Protein AF-A0A6N7L325-F1 (afdb_monomer)

Solvent-accessible surface area (backbone atoms only — not comparable to full-atom values): 7185 Å² total; per-residue (Å²): 137,86,91,87,86,89,82,91,83,86,87,81,74,82,79,75,76,64,81,74,72,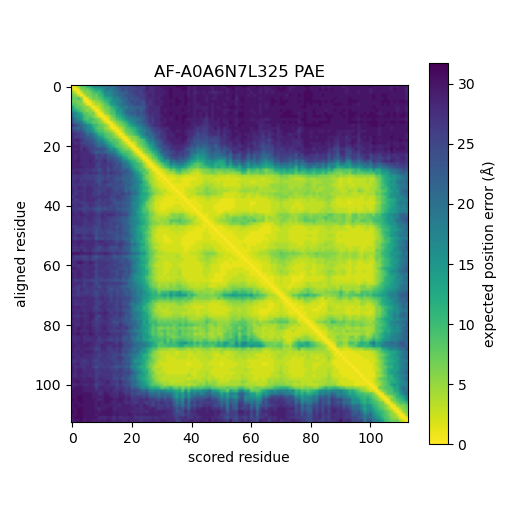76,76,69,76,66,71,50,75,64,45,77,46,79,54,96,95,39,35,32,36,38,35,52,55,96,75,33,26,40,36,28,39,38,65,48,77,91,60,63,43,78,36,34,38,41,28,68,71,80,80,61,30,29,40,37,36,35,95,85,51,74,50,76,44,85,30,94,48,69,70,50,51,50,51,51,38,47,42,69,65,50,59,71,74,74,79,68,80,77,75,83,130

pLDDT: mean 74.56, std 18.27, range [39.62, 94.62]

Nearest PDB structures (foldseek):
  5cyb-assembly1_A-2  TM=5.515E-01  e=8.093E-01  Streptococcus pneumoniae
  3ge2-assembly1_A-2  TM=5.729E-01  e=1.215E+00  Streptococcus pneumoniae TIGR4
  7fds-assembly1_B  TM=4.392E-01  e=6.798E-01  Mycobacterium tuberculosis H37Rv
  5wuk-assembly1_A  TM=5.792E-01  e=6.184E+00  Homo sapiens
  5gsa-assembly1_A  TM=5.803E-01  e=6.946E+00  Homo sapiens

Foldseek 3Di:
DDDDDDDDDDDDDDPPPPVPPPPPVVQQPWDWDDDPNFIWTWGDDPQKTFIWTCSPVVDIHTLFIWHDPVPQWIWTDGPQDIDIGNDNDPNSSVVVSCCRSDVPPPPDPPDDD

Secondary structure (DSSP, 8-state):
---------------------------PPPEEEEETTEEEEEEEETTEEEEEE-SSTTS-EEEEEEEE-SSS-EEEE-SS-EEEE--SSHHHHHHHHHHHHS-----PPPPP-

Radius of gyration: 27.49 Å; Cα contacts (8 Å, |Δi|>4): 154; chains: 1; bounding box: 30×52×115 Å

Organism: NCBI:txid212423

Structure (mmCIF, N/CA/C/O backbone):
data_AF-A0A6N7L325-F1
#
_entry.id   AF-A0A6N7L325-F1
#
loop_
_atom_site.group_PDB
_atom_site.id
_atom_site.type_symbol
_atom_site.label_atom_id
_atom_site.label_alt_id
_atom_site.label_comp_id
_atom_site.label_asym_id
_atom_site.label_entity_id
_atom_site.label_seq_id
_atom_site.pdbx_PDB_ins_code
_atom_site.Cartn_x
_atom_site.Cartn_y
_atom_site.Cartn_z
_atom_site.occupancy
_atom_site.B_iso_or_equiv
_atom_site.auth_seq_id
_atom_site.auth_comp_id
_atom_site.auth_asym_id
_atom_site.auth_atom_id
_atom_site.pdbx_PDB_model_num
ATOM 1 N N . MET A 1 1 ? 7.349 24.998 -79.700 1.00 39.62 1 MET A N 1
ATOM 2 C CA . MET A 1 1 ? 6.458 23.883 -79.307 1.00 39.62 1 MET A CA 1
ATOM 3 C C . MET A 1 1 ? 6.373 23.828 -77.779 1.00 39.62 1 MET A C 1
ATOM 5 O O . MET A 1 1 ? 7.403 23.954 -77.144 1.00 39.62 1 MET A O 1
ATOM 9 N N . LEU A 1 2 ? 5.139 23.723 -77.265 1.00 42.34 2 LEU A N 1
ATOM 10 C CA . LEU A 1 2 ? 4.610 23.373 -75.922 1.00 42.34 2 LEU A CA 1
ATOM 11 C C . LEU A 1 2 ? 5.199 23.901 -74.574 1.00 42.34 2 LEU A C 1
ATOM 13 O O . LEU A 1 2 ? 6.170 23.395 -74.033 1.00 42.34 2 LEU A O 1
ATOM 17 N N . LYS A 1 3 ? 4.423 24.831 -73.998 1.00 52.25 3 LYS A N 1
ATOM 18 C CA . LYS A 1 3 ? 4.006 25.135 -72.603 1.00 52.25 3 LYS A CA 1
ATOM 19 C C . LYS A 1 3 ? 3.951 24.000 -71.547 1.00 52.25 3 LYS A C 1
ATOM 21 O O . LYS A 1 3 ? 3.304 22.987 -71.802 1.00 52.25 3 LYS A O 1
ATOM 26 N N . HIS A 1 4 ? 4.415 24.291 -70.315 1.00 45.31 4 HIS A N 1
ATOM 27 C CA . HIS A 1 4 ? 3.739 23.926 -69.045 1.00 45.31 4 HIS A CA 1
ATOM 28 C C . HIS A 1 4 ? 4.282 24.681 -67.802 1.00 45.31 4 HIS A C 1
ATOM 30 O O . HIS A 1 4 ? 5.486 24.724 -67.580 1.00 45.31 4 HIS A O 1
ATOM 36 N N . LEU A 1 5 ? 3.373 25.228 -66.987 1.00 46.28 5 LEU A N 1
ATOM 37 C CA . LEU A 1 5 ? 3.527 25.598 -65.562 1.00 46.28 5 LEU A CA 1
ATOM 38 C C . LEU A 1 5 ? 2.742 24.551 -64.744 1.00 46.28 5 LEU A C 1
ATOM 40 O O . LEU A 1 5 ? 1.764 24.025 -65.285 1.00 46.28 5 LEU A O 1
ATOM 44 N N . PRO A 1 6 ? 3.133 24.217 -63.497 1.00 59.31 6 PRO A N 1
ATOM 45 C CA . PRO A 1 6 ? 2.346 24.630 -62.307 1.00 59.31 6 PRO A CA 1
ATOM 46 C C . PRO A 1 6 ? 3.216 24.761 -61.011 1.00 59.31 6 PRO A C 1
ATOM 48 O O . PRO A 1 6 ? 4.431 24.613 -61.100 1.00 59.31 6 PRO A O 1
ATOM 51 N N . PRO A 1 7 ? 2.656 24.933 -59.789 1.00 52.53 7 PRO A N 1
ATOM 52 C CA . PRO A 1 7 ? 1.860 26.058 -59.284 1.00 52.53 7 PRO A CA 1
ATOM 53 C C . PRO A 1 7 ? 2.437 26.667 -57.970 1.00 52.53 7 PRO A C 1
ATOM 55 O O . PRO A 1 7 ? 3.418 26.190 -57.408 1.00 52.53 7 PRO A O 1
ATOM 58 N N . ALA A 1 8 ? 1.798 27.732 -57.474 1.00 53.84 8 ALA A N 1
ATOM 59 C CA . ALA A 1 8 ? 2.061 28.379 -56.185 1.00 53.84 8 ALA A CA 1
ATOM 60 C C . ALA A 1 8 ? 1.663 27.513 -54.973 1.00 53.84 8 ALA A C 1
ATOM 62 O O . ALA A 1 8 ? 0.634 26.848 -55.044 1.00 53.84 8 ALA A O 1
ATOM 63 N N . GLN A 1 9 ? 2.408 27.621 -53.860 1.00 46.59 9 GLN A N 1
ATOM 64 C CA . GLN A 1 9 ? 1.911 27.521 -52.474 1.00 46.59 9 GLN A CA 1
ATOM 65 C C . GLN A 1 9 ? 2.991 27.991 -51.466 1.00 46.59 9 GLN A C 1
ATOM 67 O O . GLN A 1 9 ? 3.922 27.257 -51.153 1.00 46.59 9 GLN A O 1
ATOM 72 N N . GLU A 1 10 ? 2.848 29.210 -50.938 1.00 53.69 10 GLU A N 1
ATOM 73 C CA . GLU A 1 10 ? 3.196 29.527 -49.537 1.00 53.69 10 GLU A CA 1
ATOM 74 C C . GLU A 1 10 ? 1.955 29.168 -48.689 1.00 53.69 10 GLU A C 1
ATOM 76 O O . GLU A 1 10 ? 0.849 29.343 -49.219 1.00 53.69 10 GLU A O 1
ATOM 81 N N . PRO A 1 11 ? 2.042 28.656 -47.434 1.00 48.44 11 PRO A N 1
ATOM 82 C CA . PRO A 1 11 ? 2.538 29.450 -46.300 1.00 48.44 11 PRO A CA 1
ATOM 83 C C . PRO A 1 11 ? 3.115 28.652 -45.098 1.00 48.44 11 PRO A C 1
ATOM 85 O O . PRO A 1 11 ? 3.108 27.426 -45.045 1.00 48.44 11 PRO A O 1
ATOM 88 N N . THR A 1 12 ? 3.481 29.415 -44.066 1.00 45.72 12 THR A N 1
ATOM 89 C CA . THR A 1 12 ? 3.338 29.062 -42.640 1.00 45.72 12 THR A CA 1
ATOM 90 C C . THR A 1 12 ? 4.506 28.352 -41.967 1.00 45.72 12 THR A C 1
ATOM 92 O O . THR A 1 12 ? 4.632 27.135 -41.982 1.00 45.72 12 THR A O 1
ATOM 95 N N . GLY A 1 13 ? 5.242 29.169 -41.210 1.00 40.16 13 GLY A N 1
ATOM 96 C CA . GLY A 1 13 ? 5.583 28.865 -39.825 1.00 40.16 13 GLY A CA 1
ATOM 97 C C . GLY A 1 13 ? 6.621 27.773 -39.649 1.00 40.16 13 GLY A C 1
ATOM 98 O O . GLY A 1 13 ? 6.296 26.591 -39.594 1.00 40.16 13 GLY A O 1
ATOM 99 N N . ALA A 1 14 ? 7.864 28.187 -39.416 1.00 57.75 14 ALA A N 1
ATOM 100 C CA . ALA A 1 14 ? 8.783 27.362 -38.654 1.00 57.75 14 ALA A CA 1
ATOM 101 C C . ALA A 1 14 ? 8.048 26.851 -37.399 1.00 57.75 14 ALA A C 1
ATOM 103 O O . ALA A 1 14 ? 7.561 27.680 -36.619 1.00 57.75 14 ALA A O 1
ATOM 104 N N . PRO A 1 15 ? 7.961 25.534 -37.146 1.00 49.06 15 PRO A N 1
ATOM 105 C CA . PRO A 1 15 ? 7.814 25.107 -35.780 1.00 49.06 15 PRO A CA 1
ATOM 106 C C . PRO A 1 15 ? 9.122 25.528 -35.116 1.00 49.06 15 PRO A C 1
ATOM 108 O O . PRO A 1 15 ? 10.158 24.878 -35.252 1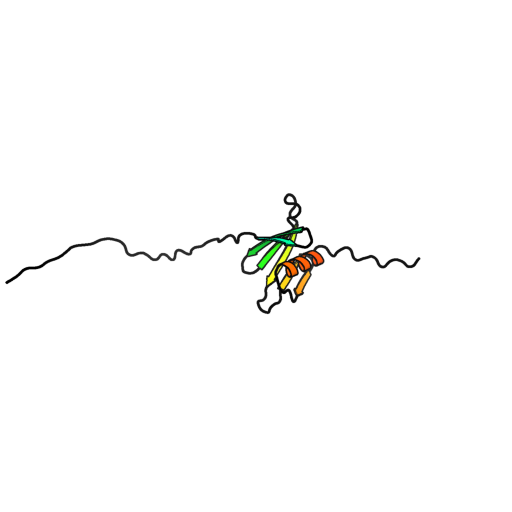.00 49.06 15 PRO A O 1
ATOM 111 N N . SER A 1 16 ? 9.083 26.653 -34.402 1.00 47.91 16 SER A N 1
ATOM 112 C CA . SER A 1 16 ? 9.845 26.749 -33.173 1.00 47.91 16 SER A CA 1
ATOM 113 C C . SER A 1 16 ? 9.476 25.491 -32.408 1.00 47.91 16 SER A C 1
ATOM 115 O O . SER A 1 16 ? 8.426 25.434 -31.768 1.00 47.91 16 SER A O 1
ATOM 117 N N . THR A 1 17 ? 10.308 24.458 -32.519 1.00 44.41 17 THR A N 1
ATOM 118 C CA . THR A 1 17 ? 10.364 23.379 -31.547 1.00 44.41 17 THR A CA 1
ATOM 119 C C . THR A 1 17 ? 10.889 24.042 -30.286 1.00 44.41 17 THR A C 1
ATOM 121 O O . THR A 1 17 ? 12.041 23.889 -29.892 1.00 44.41 17 THR A O 1
ATOM 124 N N . GLY A 1 18 ? 10.034 24.870 -29.678 1.00 42.53 18 GLY A N 1
ATOM 125 C CA . GLY A 1 18 ? 10.056 25.056 -28.257 1.00 42.53 18 GLY A CA 1
ATOM 126 C C . GLY A 1 18 ? 10.068 23.644 -27.731 1.00 42.53 18 GLY A C 1
ATOM 127 O O . GLY A 1 18 ? 9.195 22.842 -28.075 1.00 42.53 18 GLY A O 1
ATOM 128 N N . SER A 1 19 ? 11.130 23.320 -27.009 1.00 51.03 19 SER A N 1
ATOM 129 C CA . SER A 1 19 ? 11.151 22.188 -26.115 1.00 51.03 19 SER A CA 1
ATOM 130 C C . SER A 1 19 ? 9.926 22.347 -25.228 1.00 51.03 19 SER A C 1
ATOM 132 O O . SER A 1 19 ? 9.965 23.000 -24.188 1.00 51.03 19 SER A O 1
ATOM 134 N N . ALA A 1 20 ? 8.797 21.813 -25.686 1.00 42.84 20 ALA A N 1
ATOM 135 C CA . ALA A 1 20 ? 7.697 21.462 -24.839 1.00 42.84 20 ALA A CA 1
ATOM 136 C C . ALA A 1 20 ? 8.285 20.336 -24.007 1.00 42.84 20 ALA A C 1
ATOM 138 O O . ALA A 1 20 ? 8.223 19.165 -24.372 1.00 42.84 20 ALA A O 1
ATOM 139 N N . SER A 1 21 ? 8.954 20.724 -22.923 1.00 47.09 21 SER A N 1
ATOM 140 C CA . SER A 1 21 ? 9.058 19.892 -21.750 1.00 47.09 21 SER A CA 1
ATOM 141 C C . SER A 1 21 ? 7.622 19.521 -21.447 1.00 47.09 21 SER A C 1
ATOM 143 O O . SER A 1 21 ? 6.870 20.295 -20.857 1.00 47.09 21 SER A O 1
ATOM 145 N N . TYR A 1 22 ? 7.207 18.357 -21.929 1.00 41.91 22 TYR A N 1
ATOM 146 C CA . TYR A 1 22 ? 6.116 17.635 -21.330 1.00 41.91 22 TYR A CA 1
ATOM 147 C C . TYR A 1 22 ? 6.600 17.349 -19.909 1.00 41.91 22 TYR A C 1
ATOM 149 O O . TYR A 1 22 ? 7.123 16.282 -19.603 1.00 41.91 22 TYR A O 1
ATOM 157 N N . SER A 1 23 ? 6.401 18.326 -19.019 1.00 49.38 23 SER A N 1
ATOM 158 C CA . SER A 1 23 ? 5.979 18.043 -17.658 1.00 49.38 23 SER A CA 1
ATOM 159 C C . SER A 1 23 ? 4.622 17.370 -17.790 1.00 49.38 23 SER A C 1
ATOM 161 O O . SER A 1 23 ? 3.581 17.927 -17.456 1.00 49.38 23 SER A O 1
ATOM 163 N N . THR A 1 24 ? 4.624 16.145 -18.312 1.00 51.16 24 THR A N 1
ATOM 164 C CA . THR A 1 24 ? 3.640 15.183 -17.885 1.00 51.16 24 THR A CA 1
ATOM 165 C C . THR A 1 24 ? 4.046 14.946 -16.446 1.00 51.16 24 THR A C 1
ATOM 167 O O . THR A 1 24 ? 4.861 14.078 -16.143 1.00 51.16 24 THR A O 1
ATOM 170 N N . GLU A 1 25 ? 3.515 15.779 -15.554 1.00 49.22 25 GLU A N 1
ATOM 171 C CA . GLU A 1 25 ? 3.279 15.394 -14.178 1.00 49.22 25 GLU A CA 1
ATOM 172 C C . GLU A 1 25 ? 2.308 14.213 -14.279 1.00 49.22 25 GLU A C 1
ATOM 174 O O . GLU A 1 25 ? 1.095 14.327 -14.130 1.00 49.22 25 GLU A O 1
ATOM 179 N N . ALA A 1 26 ? 2.836 13.064 -14.707 1.00 50.94 26 ALA A N 1
ATOM 180 C CA . ALA A 1 26 ? 2.156 11.800 -14.693 1.00 50.94 26 ALA A CA 1
ATOM 181 C C . ALA A 1 26 ? 2.109 11.479 -13.216 1.00 50.94 26 ALA A C 1
ATOM 183 O O . ALA A 1 26 ? 2.983 10.775 -12.721 1.00 50.94 26 ALA A O 1
ATOM 184 N N . THR A 1 27 ? 1.156 12.085 -12.497 1.00 55.53 27 THR A N 1
ATOM 185 C CA . THR A 1 27 ? 0.926 11.757 -11.104 1.00 55.53 27 THR A CA 1
ATOM 186 C C . THR A 1 27 ? 0.749 10.245 -11.097 1.00 55.53 27 THR A C 1
ATOM 188 O O . THR A 1 27 ? -0.204 9.736 -11.703 1.00 55.53 27 THR A O 1
ATOM 191 N N . PRO A 1 28 ? 1.709 9.508 -10.531 1.00 63.44 28 PRO A N 1
ATOM 192 C CA . PRO A 1 28 ? 1.748 8.071 -10.683 1.00 63.44 28 PRO A CA 1
ATOM 193 C C . PRO A 1 28 ? 0.470 7.545 -10.047 1.00 63.44 28 PRO A C 1
ATOM 195 O O . PRO A 1 28 ? 0.211 7.796 -8.864 1.00 63.44 28 PRO A O 1
ATOM 198 N N . ARG A 1 29 ? -0.392 6.910 -10.856 1.00 77.00 29 ARG A N 1
ATOM 199 C CA . ARG A 1 29 ? -1.706 6.478 -10.375 1.00 77.00 29 ARG A CA 1
ATOM 200 C C . ARG A 1 29 ? -1.481 5.536 -9.194 1.00 77.00 29 ARG A C 1
ATOM 202 O O . ARG A 1 29 ? -0.770 4.542 -9.356 1.00 77.00 29 ARG A O 1
ATOM 209 N N . PRO A 1 30 ? -2.050 5.833 -8.015 1.00 80.62 30 PRO A N 1
ATOM 210 C CA . PRO A 1 30 ? -1.874 4.966 -6.870 1.00 80.62 30 PRO A CA 1
ATOM 211 C C . PRO A 1 30 ? -2.507 3.609 -7.172 1.00 80.62 30 PRO A C 1
ATOM 213 O O . PRO A 1 30 ? -3.656 3.534 -7.610 1.00 80.62 30 PRO A O 1
ATOM 216 N N . ILE A 1 31 ? -1.764 2.540 -6.915 1.00 89.31 31 ILE A N 1
ATOM 217 C CA . ILE A 1 31 ? -2.274 1.175 -7.018 1.00 89.31 31 ILE A CA 1
ATOM 218 C C . ILE A 1 31 ? -2.797 0.741 -5.651 1.00 89.31 31 ILE A C 1
ATOM 220 O O . ILE A 1 31 ? -2.160 0.977 -4.622 1.00 89.31 31 ILE A O 1
ATOM 224 N N . VAL A 1 32 ? -3.979 0.127 -5.630 1.00 92.12 32 VAL A N 1
ATOM 225 C CA . VAL A 1 32 ? -4.551 -0.458 -4.414 1.00 92.12 32 VAL A CA 1
ATOM 226 C C . VAL A 1 32 ? -4.335 -1.961 -4.453 1.00 92.12 32 VAL A C 1
ATOM 228 O O . VAL A 1 32 ? -4.753 -2.634 -5.390 1.00 92.12 32 VAL A O 1
ATOM 231 N N . ILE A 1 33 ? -3.680 -2.482 -3.425 1.00 90.81 33 ILE A N 1
ATOM 232 C CA . ILE A 1 33 ? -3.263 -3.876 -3.309 1.00 90.81 33 ILE A CA 1
ATOM 233 C C . ILE A 1 33 ? -3.948 -4.464 -2.084 1.00 90.81 33 ILE A C 1
ATOM 235 O O . ILE A 1 33 ? -3.935 -3.869 -1.005 1.00 90.81 33 ILE A O 1
ATOM 239 N N . LYS A 1 34 ? -4.552 -5.640 -2.240 1.00 91.69 34 LYS A N 1
ATOM 240 C CA . LYS A 1 34 ? -5.113 -6.398 -1.123 1.00 91.69 34 LYS A CA 1
ATOM 241 C C . LYS A 1 34 ? -4.159 -7.534 -0.768 1.00 91.69 34 LYS A C 1
ATOM 243 O O . LYS A 1 34 ? -3.936 -8.419 -1.586 1.00 91.69 34 LYS A O 1
ATOM 248 N N . CYS A 1 35 ? -3.629 -7.531 0.448 1.00 87.81 35 CYS A N 1
ATOM 249 C CA . CYS A 1 35 ? -2.818 -8.624 0.986 1.00 87.81 35 CYS A CA 1
ATOM 250 C C . CYS A 1 35 ? -2.994 -8.695 2.508 1.00 87.81 35 CYS A C 1
ATOM 252 O O . CYS A 1 35 ? -3.423 -7.724 3.124 1.00 87.81 35 CYS A O 1
ATOM 254 N N . MET A 1 36 ? -2.739 -9.855 3.122 1.00 87.12 36 MET A N 1
ATOM 255 C CA . MET A 1 36 ? -2.866 -10.045 4.581 1.00 87.12 36 MET A CA 1
ATOM 256 C C . MET A 1 36 ? -4.236 -9.621 5.165 1.00 87.12 36 MET A C 1
ATOM 258 O O . MET A 1 36 ? -4.324 -9.121 6.282 1.00 87.12 36 MET A O 1
ATOM 262 N N . GLY A 1 37 ? -5.320 -9.757 4.387 1.00 87.81 37 GLY A N 1
ATOM 263 C CA . GLY A 1 37 ? -6.672 -9.324 4.783 1.00 87.81 37 GLY A CA 1
ATOM 264 C C . GLY A 1 37 ? -6.896 -7.802 4.812 1.00 87.81 37 GLY A C 1
ATOM 265 O O . GLY A 1 37 ? -7.995 -7.357 5.136 1.00 87.81 37 GLY A O 1
ATOM 266 N N . ARG A 1 38 ? -5.892 -7.006 4.436 1.00 90.88 38 ARG A N 1
ATOM 267 C CA . ARG A 1 38 ? -5.874 -5.538 4.478 1.00 90.88 38 ARG A CA 1
ATOM 268 C C . ARG A 1 38 ? -5.811 -4.933 3.076 1.00 90.88 38 ARG A C 1
ATOM 270 O O . ARG A 1 38 ? -5.542 -5.630 2.095 1.00 90.88 38 ARG A O 1
ATOM 277 N N . ARG A 1 39 ? -6.099 -3.633 2.972 1.00 93.88 39 ARG A N 1
ATOM 278 C CA . ARG A 1 39 ? -5.978 -2.850 1.731 1.00 93.88 39 ARG A CA 1
ATOM 279 C C . ARG A 1 39 ? -4.846 -1.845 1.879 1.00 93.88 39 ARG A C 1
ATOM 281 O O . ARG A 1 39 ? -4.864 -1.042 2.803 1.00 93.88 39 ARG A O 1
ATOM 288 N N . TYR A 1 40 ? -3.916 -1.845 0.937 1.00 93.31 40 TYR A N 1
ATOM 289 C CA . TYR A 1 40 ? -2.777 -0.937 0.906 1.00 93.31 40 TYR A CA 1
ATOM 290 C C . TYR A 1 40 ? -2.809 -0.102 -0.362 1.00 93.31 40 TYR A C 1
ATOM 292 O O . TYR A 1 40 ? -3.152 -0.597 -1.431 1.00 93.31 40 TYR A O 1
ATOM 300 N N . ARG A 1 41 ? -2.436 1.166 -0.245 1.00 93.56 41 ARG A N 1
ATOM 301 C CA . ARG A 1 41 ? -2.200 2.064 -1.367 1.00 93.56 41 ARG A CA 1
ATOM 302 C C . ARG A 1 41 ? -0.697 2.198 -1.555 1.00 93.56 41 ARG A C 1
ATOM 304 O O . ARG A 1 41 ? -0.014 2.612 -0.619 1.00 93.56 41 ARG A O 1
ATOM 311 N N . ALA A 1 42 ? -0.205 1.872 -2.745 1.00 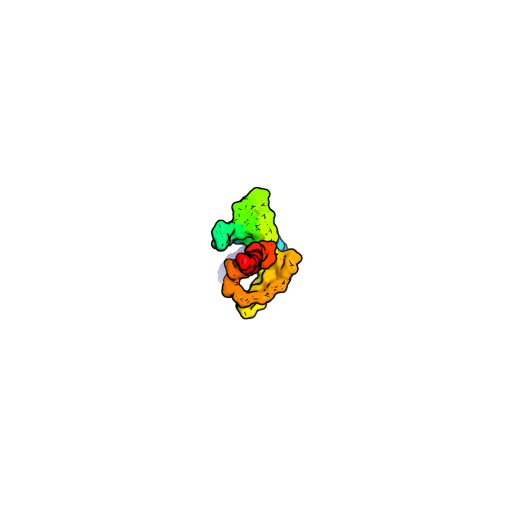91.44 42 ALA A N 1
ATOM 312 C CA . ALA A 1 42 ? 1.165 2.150 -3.148 1.00 91.44 42 ALA A CA 1
ATOM 313 C C . ALA A 1 42 ? 1.179 3.295 -4.166 1.00 91.44 42 ALA A C 1
ATOM 315 O O . ALA A 1 42 ? 0.510 3.230 -5.198 1.00 91.44 42 ALA A O 1
ATOM 316 N N . THR A 1 43 ? 1.940 4.343 -3.869 1.00 90.81 43 THR A N 1
ATOM 317 C CA . THR A 1 43 ? 2.144 5.487 -4.765 1.00 90.81 43 THR A CA 1
ATOM 318 C C . THR A 1 43 ? 3.618 5.541 -5.135 1.00 90.81 43 THR A C 1
ATOM 320 O O . THR A 1 43 ? 4.455 5.691 -4.248 1.00 90.81 43 THR A O 1
ATOM 323 N N . GLY A 1 44 ? 3.945 5.375 -6.415 1.00 88.81 44 GLY A N 1
ATOM 324 C CA . GLY A 1 44 ? 5.333 5.281 -6.866 1.00 88.81 44 GLY A CA 1
ATOM 325 C C . GLY A 1 44 ? 5.882 6.582 -7.412 1.00 88.81 44 GLY A C 1
ATOM 326 O O . GLY A 1 44 ? 5.482 6.948 -8.499 1.00 88.81 44 GLY A O 1
ATOM 327 N N . ALA A 1 45 ? 6.819 7.230 -6.727 1.00 83.38 45 ALA A N 1
ATOM 328 C CA . ALA A 1 45 ? 7.533 8.406 -7.222 1.00 83.38 45 ALA A CA 1
ATOM 329 C C . ALA A 1 45 ? 9.024 8.075 -7.361 1.00 83.38 45 ALA A C 1
ATOM 331 O O . ALA A 1 45 ? 9.609 7.509 -6.439 1.00 83.38 45 ALA A O 1
ATOM 332 N N . ASP A 1 46 ? 9.618 8.376 -8.518 1.00 82.94 46 ASP A N 1
ATOM 333 C CA . ASP A 1 46 ? 11.058 8.211 -8.781 1.00 82.94 46 ASP A CA 1
ATOM 334 C C . ASP A 1 46 ? 11.603 6.809 -8.435 1.00 82.94 46 ASP A C 1
ATOM 336 O O . ASP A 1 46 ? 12.654 6.650 -7.819 1.00 82.94 46 ASP A O 1
ATOM 340 N N . GLY A 1 47 ? 10.837 5.761 -8.768 1.00 83.44 47 GLY A N 1
ATOM 341 C CA . GLY A 1 47 ? 11.194 4.364 -8.475 1.00 83.44 47 GLY A CA 1
ATOM 342 C C . GLY A 1 47 ? 10.972 3.930 -7.020 1.00 83.44 47 GLY A C 1
ATOM 343 O O . GLY A 1 47 ? 11.122 2.754 -6.697 1.00 83.44 47 GLY A O 1
ATOM 344 N N . THR A 1 48 ? 10.554 4.839 -6.138 1.00 88.44 48 THR A N 1
ATOM 345 C CA . THR A 1 48 ? 10.222 4.550 -4.740 1.00 88.44 48 THR A CA 1
ATOM 346 C C . THR A 1 48 ? 8.712 4.481 -4.544 1.00 88.44 48 THR A C 1
ATOM 348 O O . THR A 1 48 ? 7.978 5.423 -4.832 1.00 88.44 48 THR A O 1
ATOM 351 N N . LEU A 1 49 ? 8.224 3.377 -3.988 1.00 91.25 49 LEU A N 1
ATOM 352 C CA . LEU A 1 49 ? 6.818 3.183 -3.657 1.00 91.25 49 LEU A CA 1
ATOM 353 C C . LEU A 1 49 ? 6.553 3.599 -2.213 1.00 91.25 49 LEU A C 1
ATOM 355 O O . LEU A 1 49 ? 7.056 2.982 -1.282 1.00 91.25 49 LEU A O 1
ATOM 359 N N . THR A 1 50 ? 5.719 4.611 -2.006 1.00 92.50 50 THR A N 1
ATOM 360 C CA . THR A 1 50 ? 5.175 4.936 -0.683 1.00 92.50 50 THR A CA 1
ATOM 361 C C . THR A 1 50 ? 3.975 4.050 -0.397 1.00 92.50 50 THR A C 1
ATOM 363 O O . THR A 1 50 ? 3.004 4.069 -1.151 1.00 92.50 50 THR A O 1
ATOM 366 N N . ILE A 1 51 ? 4.028 3.293 0.697 1.00 93.00 51 ILE A N 1
ATOM 367 C CA . ILE A 1 51 ? 2.992 2.346 1.102 1.00 93.00 51 ILE A CA 1
ATOM 368 C C . ILE A 1 51 ? 2.198 2.914 2.277 1.00 93.00 51 ILE A C 1
ATOM 370 O O . ILE A 1 51 ? 2.744 3.288 3.317 1.00 93.00 51 ILE A O 1
ATOM 374 N N . THR A 1 52 ? 0.881 2.957 2.115 1.00 92.94 52 THR A N 1
ATOM 375 C CA . THR A 1 52 ? -0.077 3.387 3.139 1.00 92.94 52 THR A CA 1
ATOM 376 C C . THR A 1 52 ? -1.126 2.301 3.328 1.00 92.94 52 THR A C 1
ATOM 378 O O . THR A 1 52 ? -1.717 1.846 2.353 1.00 92.94 52 THR A O 1
ATOM 381 N N . ASP A 1 53 ? -1.386 1.887 4.561 1.00 93.44 53 ASP A N 1
ATOM 382 C CA . ASP A 1 53 ? -2.560 1.082 4.880 1.00 93.44 53 ASP A CA 1
ATOM 383 C C . ASP A 1 53 ? -3.814 1.956 4.770 1.00 93.44 53 ASP A C 1
ATOM 385 O O . ASP A 1 53 ? -3.925 2.999 5.410 1.00 93.44 53 ASP A O 1
ATOM 389 N N . VAL A 1 54 ? -4.744 1.539 3.920 1.00 94.62 54 VAL A N 1
ATOM 390 C CA . VAL A 1 54 ? -6.016 2.217 3.641 1.00 94.62 54 VAL A CA 1
ATOM 391 C C . VAL A 1 54 ? -7.202 1.300 3.934 1.00 94.62 54 VAL A C 1
ATOM 393 O O . VAL A 1 54 ? -8.281 1.454 3.358 1.00 94.62 54 VAL A O 1
ATOM 396 N N . THR A 1 55 ? -7.012 0.309 4.810 1.00 92.69 55 THR A N 1
ATOM 397 C CA . THR A 1 55 ? -8.077 -0.588 5.270 1.00 92.69 55 THR A CA 1
ATOM 398 C C . THR A 1 55 ? -9.227 0.220 5.869 1.00 92.69 55 THR A C 1
ATOM 400 O O . THR A 1 55 ? -10.370 0.055 5.443 1.00 92.69 55 THR A O 1
ATOM 403 N N . ASP A 1 56 ? -8.925 1.172 6.751 1.00 91.25 56 ASP A N 1
ATOM 404 C CA . ASP A 1 56 ? -9.836 2.266 7.085 1.00 91.25 56 ASP A CA 1
ATOM 405 C C . ASP A 1 56 ? -9.528 3.459 6.170 1.00 91.25 56 ASP A C 1
ATOM 407 O O . ASP A 1 56 ? -8.506 4.129 6.313 1.00 91.25 56 ASP A O 1
ATOM 411 N N . ILE A 1 57 ? -10.413 3.721 5.206 1.00 87.56 57 ILE A N 1
ATOM 412 C CA . ILE A 1 57 ? -10.228 4.821 4.249 1.00 87.56 57 ILE A CA 1
ATOM 413 C C . ILE A 1 57 ? -10.311 6.201 4.912 1.00 87.56 57 ILE A C 1
ATOM 415 O O . ILE A 1 57 ? -9.791 7.167 4.362 1.00 87.56 57 ILE A O 1
ATOM 419 N N . THR A 1 58 ? -10.950 6.298 6.082 1.00 93.06 58 THR A N 1
ATOM 420 C CA . THR A 1 58 ? -11.084 7.549 6.839 1.00 93.06 58 THR A CA 1
ATOM 421 C C . THR A 1 58 ? -9.860 7.826 7.706 1.00 93.06 58 THR A C 1
ATOM 423 O O . THR A 1 58 ? -9.634 8.966 8.108 1.00 93.06 58 THR A O 1
ATOM 426 N N . ARG A 1 59 ? -9.040 6.798 7.966 1.00 89.88 59 ARG A N 1
ATOM 427 C CA . ARG A 1 59 ? -7.809 6.884 8.761 1.00 89.88 59 ARG A CA 1
ATOM 428 C C . ARG A 1 59 ? -6.657 6.129 8.090 1.00 89.88 59 ARG A C 1
ATOM 430 O O . ARG A 1 59 ? -6.243 5.077 8.580 1.00 89.88 59 ARG A O 1
ATOM 437 N N . PRO A 1 60 ? -6.112 6.658 6.982 1.00 91.44 60 PRO A N 1
ATOM 438 C CA . PRO A 1 60 ? -4.957 6.057 6.331 1.00 91.44 60 PRO A CA 1
ATOM 439 C C . PRO A 1 60 ? -3.742 6.045 7.264 1.00 91.44 60 PRO A C 1
ATOM 441 O O . PRO A 1 60 ? -3.432 7.065 7.883 1.00 91.44 60 PRO A O 1
ATOM 444 N N . VAL A 1 61 ? -3.020 4.925 7.325 1.00 91.38 61 VAL A N 1
ATOM 445 C CA . VAL A 1 61 ? -1.800 4.809 8.134 1.00 91.38 61 VAL A CA 1
ATOM 446 C C . VAL A 1 61 ? -0.573 4.627 7.239 1.00 91.38 61 VAL A C 1
ATOM 448 O O . VAL A 1 61 ? -0.464 3.604 6.560 1.00 91.38 61 VAL A O 1
ATOM 451 N N . PRO A 1 62 ? 0.372 5.583 7.206 1.00 91.00 62 PRO A N 1
ATOM 452 C CA . PRO A 1 62 ? 1.599 5.433 6.429 1.00 91.00 62 PRO A CA 1
ATOM 453 C C . PRO A 1 62 ? 2.500 4.365 7.060 1.00 91.00 62 PRO A C 1
ATOM 455 O O . PRO A 1 62 ? 2.822 4.442 8.245 1.00 91.00 62 PRO A O 1
ATOM 458 N N . LEU A 1 63 ? 2.923 3.375 6.269 1.00 90.19 63 LEU A N 1
ATOM 459 C CA . LEU A 1 63 ? 3.824 2.313 6.740 1.00 90.19 63 LEU A CA 1
ATOM 460 C C . LEU A 1 63 ? 5.283 2.649 6.468 1.00 90.19 63 LEU A C 1
ATOM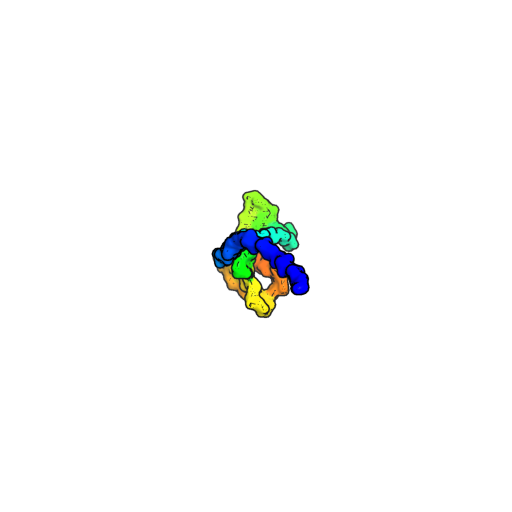 462 O O . LEU A 1 63 ? 6.155 2.398 7.302 1.00 90.19 63 LEU A O 1
ATOM 466 N N . GLY A 1 64 ? 5.548 3.224 5.295 1.00 92.56 64 GLY A N 1
ATOM 467 C CA . GLY A 1 64 ? 6.900 3.515 4.854 1.00 92.56 64 GLY A CA 1
ATOM 468 C C . GLY A 1 64 ? 7.048 3.484 3.343 1.00 92.56 64 GLY A C 1
ATOM 469 O O . GLY A 1 64 ? 6.070 3.594 2.605 1.00 92.56 64 GLY A O 1
ATOM 470 N N . THR A 1 65 ? 8.284 3.324 2.888 1.00 92.81 65 THR A N 1
ATOM 471 C CA . THR A 1 65 ? 8.635 3.252 1.474 1.00 92.81 65 THR A CA 1
ATOM 472 C C . THR A 1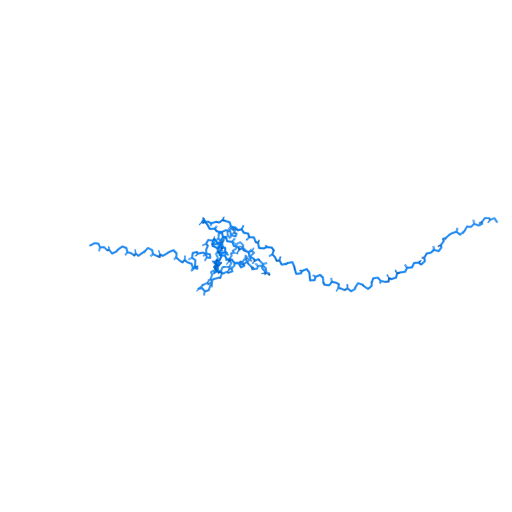 65 ? 9.279 1.917 1.118 1.00 92.81 65 THR A C 1
ATOM 474 O O . THR A 1 65 ? 9.942 1.287 1.942 1.00 92.81 65 THR A O 1
ATOM 477 N N . ALA A 1 66 ? 9.073 1.478 -0.118 1.00 91.31 66 ALA A N 1
ATOM 478 C CA . ALA A 1 66 ? 9.662 0.289 -0.707 1.00 91.31 66 ALA A CA 1
ATOM 479 C C . ALA A 1 66 ? 10.292 0.664 -2.053 1.00 91.31 66 ALA A C 1
ATOM 481 O O . ALA A 1 66 ? 9.633 1.260 -2.899 1.00 91.31 66 ALA A O 1
ATOM 482 N N . HIS A 1 67 ? 11.556 0.318 -2.252 1.00 90.69 67 HIS A N 1
ATOM 483 C CA . HIS A 1 67 ? 12.296 0.594 -3.479 1.00 90.69 67 HIS A CA 1
ATOM 484 C C . HIS A 1 67 ? 12.959 -0.702 -3.975 1.00 90.69 67 HIS A C 1
ATOM 486 O O . HIS A 1 67 ? 13.786 -1.261 -3.245 1.00 90.69 67 HIS A O 1
ATOM 492 N N . PRO A 1 68 ? 12.622 -1.204 -5.176 1.00 87.88 68 PRO A N 1
ATOM 493 C CA . PRO A 1 68 ? 13.327 -2.332 -5.774 1.00 87.88 68 PRO A CA 1
ATOM 494 C C . PRO A 1 68 ? 14.716 -1.878 -6.238 1.00 87.88 68 PRO A C 1
ATOM 496 O O . PRO A 1 68 ? 14.836 -0.924 -6.997 1.00 87.88 68 PRO A O 1
ATOM 499 N N . ASP A 1 69 ? 15.786 -2.544 -5.800 1.00 83.69 69 ASP A N 1
ATOM 500 C CA . ASP A 1 69 ? 17.159 -2.141 -6.154 1.00 83.69 69 ASP A CA 1
ATOM 501 C C . ASP A 1 69 ? 17.637 -2.676 -7.516 1.00 83.69 69 ASP A C 1
ATOM 503 O O . ASP A 1 69 ? 18.767 -2.425 -7.922 1.00 83.69 69 ASP A O 1
ATOM 507 N N . GLY A 1 70 ? 16.781 -3.412 -8.229 1.00 77.62 70 GLY A N 1
ATOM 508 C CA . GLY A 1 70 ? 17.090 -4.009 -9.530 1.00 77.62 70 GLY A CA 1
ATOM 509 C C . GLY A 1 70 ? 17.866 -5.329 -9.457 1.00 77.62 70 GLY A C 1
ATOM 510 O O . GLY A 1 70 ? 17.875 -6.064 -10.439 1.00 77.62 70 GLY A O 1
ATOM 511 N N . ALA A 1 71 ? 18.432 -5.701 -8.303 1.00 78.62 71 ALA A N 1
ATOM 512 C CA . ALA A 1 71 ? 19.145 -6.967 -8.102 1.00 78.62 71 ALA A CA 1
ATOM 513 C C . ALA A 1 71 ? 18.246 -8.084 -7.532 1.00 78.62 71 ALA A C 1
ATOM 515 O O . ALA A 1 71 ? 18.729 -9.036 -6.920 1.00 78.62 71 ALA A O 1
ATOM 516 N N . GLY A 1 72 ? 16.922 -7.953 -7.679 1.00 80.69 72 GLY A N 1
ATOM 517 C CA . GLY A 1 72 ? 15.952 -8.857 -7.051 1.00 80.69 72 GLY A CA 1
ATOM 518 C C . GLY A 1 72 ? 15.827 -8.661 -5.536 1.00 80.69 72 GLY A C 1
ATOM 519 O O . GLY A 1 72 ? 15.318 -9.537 -4.838 1.00 80.69 72 GLY A O 1
ATOM 520 N N . THR A 1 73 ? 16.294 -7.524 -5.010 1.00 86.50 73 THR A N 1
ATOM 52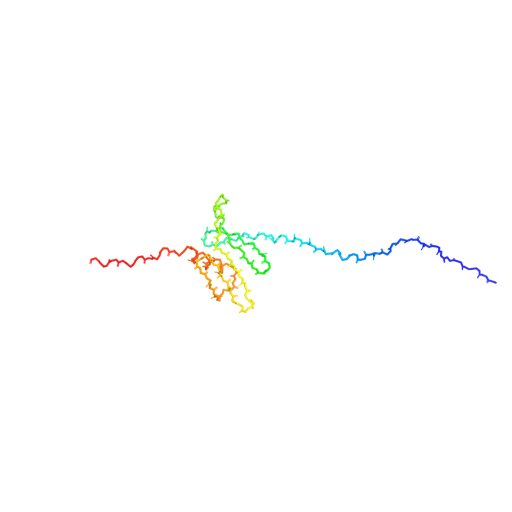1 C CA . THR A 1 73 ? 16.099 -7.150 -3.608 1.00 86.50 73 THR A CA 1
ATOM 522 C C . THR A 1 73 ? 15.267 -5.884 -3.486 1.00 86.50 73 THR A C 1
ATOM 524 O O . THR A 1 73 ? 15.249 -5.023 -4.367 1.00 86.50 73 THR A O 1
ATOM 527 N N . TRP A 1 74 ? 14.565 -5.772 -2.366 1.00 88.50 74 TRP A N 1
ATOM 528 C CA . TRP A 1 74 ? 13.801 -4.590 -2.008 1.00 88.50 74 TRP A CA 1
ATOM 529 C C . TRP A 1 74 ? 14.444 -3.917 -0.809 1.00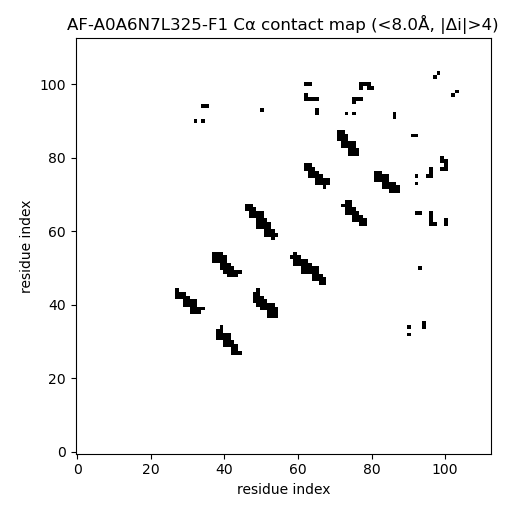 88.50 74 TRP A C 1
ATOM 531 O O . TRP A 1 74 ? 14.751 -4.552 0.203 1.00 88.50 74 TRP A O 1
ATOM 541 N N . GLN A 1 75 ? 14.619 -2.607 -0.909 1.00 90.19 75 GLN A N 1
ATOM 542 C CA . GLN A 1 75 ? 14.905 -1.761 0.232 1.00 90.19 75 GLN A CA 1
ATOM 543 C C . GLN A 1 75 ? 13.581 -1.248 0.792 1.00 90.19 75 GLN A C 1
ATOM 545 O O . GLN A 1 75 ? 12.873 -0.487 0.138 1.00 90.19 75 GLN A O 1
ATOM 550 N N . VAL A 1 76 ? 13.256 -1.654 2.015 1.00 90.50 76 VAL A N 1
ATOM 551 C CA . VAL A 1 76 ? 12.077 -1.185 2.745 1.00 90.50 76 VAL A CA 1
ATOM 552 C C . VAL A 1 76 ? 12.507 -0.247 3.865 1.00 90.50 76 VAL A C 1
ATOM 554 O O . VAL A 1 76 ? 13.459 -0.525 4.599 1.00 90.50 76 VAL A O 1
ATOM 557 N N . ARG A 1 77 ? 11.829 0.890 4.001 1.00 91.06 77 ARG A N 1
ATOM 558 C CA . ARG A 1 77 ? 12.115 1.902 5.024 1.00 91.06 77 ARG A CA 1
ATOM 559 C C . ARG A 1 77 ? 10.828 2.273 5.735 1.00 91.06 77 ARG A C 1
ATOM 561 O O . ARG A 1 77 ? 9.897 2.767 5.116 1.00 91.06 77 ARG A O 1
ATOM 568 N N . THR A 1 78 ? 10.793 2.069 7.040 1.00 87.19 78 THR A N 1
ATOM 569 C CA . THR A 1 78 ? 9.734 2.560 7.931 1.00 87.19 78 THR A CA 1
ATOM 570 C C . THR A 1 78 ? 10.279 3.711 8.774 1.00 87.19 78 THR A C 1
ATOM 572 O O . THR A 1 78 ? 11.487 3.958 8.792 1.00 87.19 78 THR A O 1
ATOM 575 N N . ALA A 1 79 ? 9.416 4.365 9.553 1.00 81.12 79 ALA A N 1
ATOM 576 C CA . ALA A 1 79 ? 9.858 5.324 10.569 1.00 81.12 79 ALA A CA 1
ATOM 577 C C . ALA A 1 79 ? 10.788 4.698 11.632 1.00 81.12 79 ALA A C 1
ATOM 579 O O . ALA A 1 79 ? 11.567 5.403 12.264 1.00 81.12 79 ALA A O 1
ATOM 580 N N . ARG A 1 80 ? 10.704 3.376 11.843 1.00 76.62 80 ARG A N 1
ATOM 581 C CA . ARG A 1 80 ? 11.440 2.665 12.898 1.00 76.62 80 ARG A CA 1
ATOM 582 C C . ARG A 1 80 ? 12.763 2.079 12.415 1.00 76.62 80 ARG A C 1
ATOM 584 O O . ARG A 1 80 ? 13.720 2.014 13.178 1.00 76.62 80 ARG A O 1
ATOM 591 N N . ARG A 1 81 ? 12.801 1.577 11.179 1.00 84.50 81 ARG A N 1
ATOM 592 C CA . ARG A 1 81 ? 13.921 0.784 10.657 1.00 84.50 81 ARG A CA 1
ATOM 593 C C . ARG A 1 81 ? 13.956 0.792 9.135 1.00 84.50 81 ARG A C 1
ATOM 595 O O . ARG A 1 81 ? 12.914 0.836 8.481 1.00 84.50 81 ARG A O 1
ATOM 602 N N . SER A 1 82 ? 15.164 0.673 8.591 1.00 86.50 82 SER A N 1
ATOM 603 C CA . SER A 1 82 ? 15.407 0.340 7.185 1.00 86.50 82 SER A CA 1
ATOM 604 C C . SER A 1 82 ? 15.973 -1.078 7.069 1.00 86.50 82 SER A C 1
ATOM 606 O O . SER A 1 82 ? 16.874 -1.441 7.825 1.00 86.50 82 SER A O 1
ATOM 608 N N . CYS A 1 83 ? 15.458 -1.867 6.128 1.00 84.44 83 CYS A N 1
ATOM 609 C CA . CYS A 1 83 ? 15.896 -3.235 5.855 1.00 84.44 83 CYS A CA 1
ATOM 610 C C . CYS A 1 83 ? 16.065 -3.439 4.349 1.00 84.44 83 CYS A C 1
ATOM 612 O O . CYS A 1 83 ? 15.316 -2.876 3.554 1.00 84.44 83 CYS A O 1
ATOM 614 N N . ARG A 1 84 ? 17.018 -4.286 3.959 1.00 84.94 84 ARG A N 1
ATOM 615 C CA . ARG A 1 84 ? 17.096 -4.840 2.606 1.00 84.94 84 ARG A CA 1
ATOM 616 C C . ARG A 1 84 ? 16.698 -6.307 2.679 1.00 84.94 84 ARG A C 1
ATOM 618 O O . ARG A 1 84 ? 17.150 -7.007 3.580 1.00 84.94 84 ARG A O 1
ATOM 625 N N . THR A 1 85 ? 15.844 -6.746 1.768 1.00 78.94 85 THR A N 1
ATOM 626 C CA . THR A 1 85 ? 15.276 -8.094 1.787 1.00 78.94 85 THR A CA 1
ATOM 627 C C . THR A 1 85 ? 15.194 -8.678 0.378 1.00 78.94 85 THR A C 1
ATOM 629 O O . THR A 1 85 ? 14.897 -7.935 -0.564 1.00 78.94 85 THR A O 1
ATOM 632 N N . PRO A 1 86 ? 15.447 -9.983 0.193 1.00 76.88 86 PRO A N 1
ATOM 633 C CA . PRO A 1 86 ? 15.049 -10.673 -1.024 1.00 76.88 86 PRO A CA 1
ATOM 634 C C . PRO A 1 86 ? 13.518 -10.783 -1.031 1.00 76.88 86 PRO A C 1
ATOM 636 O O . PRO A 1 86 ? 12.945 -11.691 -0.439 1.00 76.88 86 PRO A O 1
ATOM 639 N N . ALA A 1 87 ? 12.848 -9.828 -1.670 1.00 71.38 87 ALA A N 1
ATOM 640 C CA . ALA A 1 87 ? 11.418 -9.901 -1.944 1.00 71.38 87 ALA A CA 1
ATOM 641 C C . ALA A 1 87 ? 11.232 -10.134 -3.440 1.00 71.38 87 ALA A C 1
ATOM 643 O O . ALA A 1 87 ? 11.859 -9.464 -4.263 1.00 71.38 87 ALA A O 1
ATOM 644 N N . ARG A 1 88 ? 10.396 -11.115 -3.782 1.00 69.69 88 ARG A N 1
ATOM 645 C CA . ARG A 1 88 ? 10.135 -11.455 -5.183 1.00 69.69 88 ARG A CA 1
ATOM 646 C C . ARG A 1 88 ? 9.254 -10.396 -5.826 1.00 69.69 88 ARG A C 1
ATOM 648 O O . ARG A 1 88 ? 9.518 -9.988 -6.951 1.00 69.69 88 ARG A O 1
ATOM 655 N N . ASP A 1 89 ? 8.294 -9.881 -5.058 1.00 81.56 89 ASP A N 1
ATOM 656 C CA . ASP A 1 89 ? 7.261 -8.983 -5.553 1.00 81.56 89 ASP A CA 1
ATOM 657 C C . ASP A 1 89 ? 6.864 -7.908 -4.527 1.00 81.56 89 ASP A C 1
ATOM 659 O O . ASP A 1 89 ? 7.193 -7.956 -3.339 1.00 81.56 89 ASP A O 1
ATOM 663 N N . LEU A 1 90 ? 6.092 -6.923 -4.988 1.00 82.69 90 LEU A N 1
ATOM 664 C CA . LEU A 1 90 ? 5.558 -5.845 -4.155 1.00 82.69 90 LEU A CA 1
ATOM 665 C C . LEU A 1 90 ? 4.735 -6.330 -2.935 1.00 82.69 90 LEU A C 1
ATOM 667 O O . LEU A 1 90 ? 4.894 -5.747 -1.861 1.00 82.69 90 LEU A O 1
ATOM 671 N N . PRO A 1 91 ? 3.885 -7.376 -3.017 1.00 87.75 91 PRO A N 1
ATOM 672 C CA . PRO A 1 91 ? 3.173 -7.892 -1.847 1.00 87.75 91 PRO A CA 1
ATOM 673 C C . PRO A 1 91 ? 4.097 -8.378 -0.719 1.00 87.75 91 PRO A C 1
ATOM 675 O O . PRO A 1 91 ? 3.775 -8.145 0.446 1.00 87.75 91 PRO A O 1
ATOM 678 N N . ASP A 1 92 ? 5.252 -8.978 -1.039 1.00 87.25 92 ASP A N 1
ATOM 679 C CA . ASP A 1 92 ? 6.255 -9.376 -0.036 1.00 87.25 92 ASP A CA 1
ATOM 680 C C . ASP A 1 92 ? 6.860 -8.148 0.654 1.00 87.25 92 ASP A C 1
ATOM 682 O O . ASP A 1 92 ? 6.973 -8.096 1.881 1.00 87.25 92 ASP A O 1
ATOM 686 N N . ALA A 1 93 ? 7.197 -7.111 -0.120 1.00 87.25 93 ALA A N 1
ATOM 687 C CA . ALA A 1 93 ? 7.706 -5.857 0.432 1.00 87.25 93 ALA A CA 1
ATOM 688 C C . ALA A 1 93 ? 6.676 -5.170 1.353 1.00 87.25 93 ALA A C 1
ATOM 690 O O . ALA A 1 93 ? 7.043 -4.626 2.397 1.00 87.25 93 ALA A O 1
ATOM 691 N N . ILE A 1 94 ? 5.384 -5.229 1.007 1.00 90.25 94 ILE A N 1
ATOM 692 C CA . ILE A 1 94 ? 4.290 -4.708 1.842 1.00 90.25 94 ILE A CA 1
ATOM 693 C C . ILE A 1 94 ? 4.145 -5.520 3.133 1.00 90.25 94 ILE A C 1
ATOM 695 O O . ILE A 1 94 ? 3.986 -4.925 4.199 1.00 90.25 94 ILE A O 1
ATOM 699 N N . ALA A 1 95 ? 4.224 -6.852 3.063 1.00 87.94 95 ALA A N 1
ATOM 700 C CA . ALA A 1 95 ? 4.161 -7.711 4.245 1.00 87.94 95 ALA A CA 1
ATOM 701 C C . ALA A 1 95 ? 5.289 -7.385 5.238 1.00 87.94 95 ALA A C 1
ATOM 703 O O . ALA A 1 95 ? 5.033 -7.216 6.430 1.00 87.94 95 ALA A O 1
ATOM 704 N N . LEU A 1 96 ? 6.509 -7.182 4.735 1.00 85.75 96 LEU A N 1
ATOM 705 C CA . L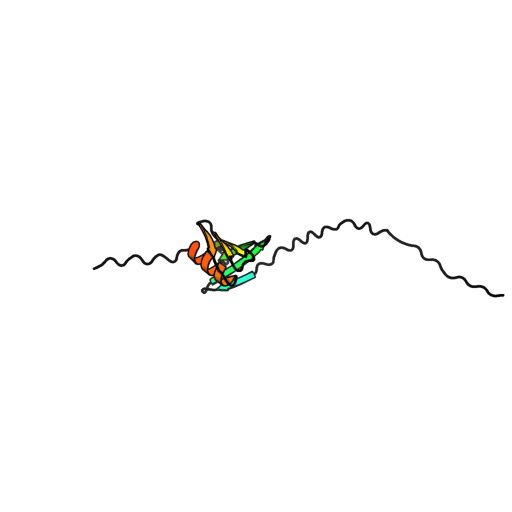EU A 1 96 ? 7.655 -6.791 5.558 1.00 85.75 96 LEU A CA 1
ATOM 706 C C . LEU A 1 96 ? 7.505 -5.388 6.148 1.00 85.75 96 LEU A C 1
ATOM 708 O O . LEU A 1 96 ? 7.786 -5.183 7.327 1.00 85.75 96 LEU A O 1
ATOM 712 N N . LEU A 1 97 ? 7.032 -4.411 5.368 1.00 88.94 97 LEU A N 1
ATOM 713 C CA . LEU A 1 97 ? 6.732 -3.077 5.898 1.00 88.94 97 LEU A CA 1
ATOM 714 C C . LEU A 1 97 ? 5.690 -3.137 7.016 1.00 88.94 97 LEU A C 1
ATOM 716 O O . LEU A 1 97 ? 5.854 -2.460 8.029 1.00 88.94 97 LEU A O 1
ATOM 720 N N . HIS A 1 98 ? 4.648 -3.952 6.851 1.00 87.75 98 HIS A N 1
ATOM 721 C CA . HIS A 1 98 ? 3.624 -4.150 7.868 1.00 87.75 98 HIS A CA 1
ATOM 722 C C . HIS A 1 98 ? 4.210 -4.764 9.145 1.00 87.75 98 HIS A C 1
ATOM 724 O O . HIS A 1 98 ? 3.981 -4.226 10.223 1.00 87.75 98 HIS A O 1
ATOM 730 N N . GLU A 1 99 ? 4.993 -5.839 9.034 1.00 86.31 99 GLU A N 1
ATOM 731 C CA . GLU A 1 99 ? 5.652 -6.483 10.176 1.00 86.31 99 GLU A CA 1
ATOM 732 C C . GLU A 1 99 ? 6.605 -5.529 10.912 1.00 86.31 99 GLU A C 1
ATOM 734 O O . GLU A 1 99 ? 6.648 -5.506 12.136 1.00 86.31 99 GLU A O 1
ATOM 739 N N . ILE A 1 100 ? 7.356 -4.695 10.191 1.00 83.94 100 ILE A N 1
ATOM 740 C CA . ILE A 1 100 ? 8.298 -3.754 10.811 1.00 83.94 100 ILE A CA 1
ATOM 741 C C . ILE A 1 100 ? 7.562 -2.563 11.452 1.00 83.94 100 ILE A C 1
ATOM 743 O O . ILE A 1 100 ? 7.958 -2.089 12.520 1.00 83.94 100 ILE A O 1
ATOM 747 N N . ALA A 1 101 ? 6.515 -2.044 10.802 1.00 83.25 101 ALA A N 1
ATOM 748 C CA . ALA A 1 101 ? 5.740 -0.901 11.292 1.00 83.25 101 ALA A CA 1
ATOM 749 C C . ALA A 1 101 ? 4.862 -1.276 12.496 1.00 83.25 101 ALA A C 1
ATOM 751 O O . ALA A 1 101 ? 4.774 -0.519 13.470 1.00 83.25 101 ALA A O 1
ATOM 752 N N . TRP A 1 102 ? 4.274 -2.468 12.436 1.00 77.62 102 TRP A N 1
ATOM 753 C CA . TRP A 1 102 ? 3.515 -3.108 13.496 1.00 77.62 102 TRP A CA 1
ATOM 754 C C . TRP A 1 102 ? 4.086 -4.499 13.726 1.00 77.62 102 TRP A C 1
ATOM 756 O O . TRP A 1 102 ? 3.540 -5.471 13.195 1.00 77.62 102 TRP A O 1
ATOM 766 N N . PRO A 1 103 ? 5.157 -4.621 14.529 1.00 62.22 103 PRO A N 1
ATOM 767 C CA . PRO A 1 103 ? 5.593 -5.933 14.965 1.00 62.22 103 PRO A CA 1
ATOM 768 C C . PRO A 1 103 ? 4.389 -6.578 15.623 1.00 62.22 103 PRO A C 1
ATOM 770 O O . PRO A 1 103 ? 3.860 -6.050 16.608 1.00 62.22 103 PRO A O 1
ATOM 773 N N . THR A 1 104 ? 3.899 -7.662 15.016 1.00 58.59 104 THR A N 1
ATOM 774 C CA . THR A 1 104 ? 2.849 -8.481 15.602 1.00 58.59 104 THR A CA 1
ATOM 775 C C . THR A 1 104 ? 3.339 -8.769 16.998 1.00 58.59 104 THR A C 1
ATOM 777 O O . THR A 1 104 ? 4.407 -9.360 17.154 1.00 58.59 104 THR A O 1
ATOM 780 N N . ARG A 1 105 ? 2.625 -8.196 17.970 1.00 48.28 105 ARG A N 1
ATOM 781 C CA . ARG A 1 105 ? 2.941 -8.176 19.392 1.00 48.28 105 ARG A CA 1
ATOM 782 C C . ARG A 1 105 ? 3.700 -9.452 19.728 1.00 48.28 105 ARG A C 1
ATOM 784 O O . ARG A 1 105 ? 3.109 -10.528 19.650 1.00 48.28 105 ARG A O 1
ATOM 791 N N . THR A 1 106 ? 5.004 -9.324 19.975 1.00 50.00 106 THR A N 1
ATOM 792 C CA . THR A 1 106 ? 5.864 -10.450 20.324 1.00 50.00 106 THR A CA 1
ATOM 793 C C . THR A 1 106 ? 5.115 -11.255 21.368 1.00 50.00 106 THR A C 1
ATOM 795 O O . THR A 1 106 ? 4.709 -10.708 22.398 1.00 50.00 106 THR A O 1
ATOM 798 N N . LEU A 1 107 ? 4.831 -12.516 21.035 1.00 52.44 107 LEU A N 1
ATOM 799 C CA . LEU A 1 107 ? 4.334 -13.503 21.977 1.00 52.44 107 LEU A CA 1
ATOM 800 C C . LEU A 1 107 ? 5.229 -13.380 23.207 1.00 52.44 107 LEU A C 1
ATOM 802 O O . LEU A 1 107 ? 6.427 -13.652 23.146 1.00 52.44 107 LEU A O 1
ATOM 806 N N . TRP A 1 108 ? 4.656 -12.845 24.280 1.00 41.81 108 TRP A N 1
ATOM 807 C CA . TRP A 1 108 ? 5.275 -12.820 25.594 1.00 41.81 108 TRP A CA 1
ATOM 808 C C . TRP A 1 108 ? 5.796 -14.238 25.870 1.00 41.81 108 TRP A C 1
ATOM 810 O O . TRP A 1 108 ? 5.044 -15.183 25.598 1.00 41.81 108 TRP A O 1
ATOM 820 N N . PRO A 1 109 ? 7.034 -14.444 26.357 1.00 56.22 109 PRO A N 1
ATOM 821 C CA . PRO A 1 109 ? 7.427 -15.779 26.780 1.00 56.22 109 PRO A CA 1
ATOM 822 C C . PRO A 1 109 ? 6.446 -16.176 27.881 1.00 56.22 109 PRO A C 1
ATOM 824 O O . PRO A 1 109 ? 6.332 -15.464 28.879 1.00 56.22 109 PRO A O 1
ATOM 827 N N . GLN A 1 110 ? 5.662 -17.236 27.665 1.00 57.03 110 GLN A N 1
ATOM 828 C CA . GLN A 1 110 ? 4.781 -17.749 28.708 1.00 57.03 110 GLN A CA 1
ATOM 829 C C . GLN A 1 110 ? 5.619 -17.914 29.975 1.00 57.03 110 GLN A C 1
ATOM 831 O O . GLN A 1 110 ? 6.633 -18.610 29.959 1.00 57.03 110 GLN A O 1
ATOM 836 N N . ALA A 1 111 ? 5.232 -17.215 31.042 1.00 50.50 111 ALA A N 1
ATOM 837 C CA . ALA A 1 111 ? 5.835 -17.447 32.340 1.00 50.50 111 ALA A CA 1
ATOM 838 C C . ALA A 1 111 ? 5.607 -18.930 32.686 1.00 50.50 111 ALA A C 1
ATOM 840 O O . ALA A 1 111 ? 4.475 -19.400 32.515 1.00 50.50 111 ALA A O 1
ATOM 841 N N . PRO A 1 112 ? 6.640 -19.685 33.102 1.00 66.19 112 PRO A N 1
ATOM 842 C CA . PRO A 1 112 ? 6.413 -21.025 33.618 1.00 66.19 112 PRO A CA 1
ATOM 843 C C . PRO A 1 112 ? 5.503 -20.921 34.851 1.00 66.19 112 PRO A C 1
ATOM 845 O O . PRO A 1 112 ? 5.655 -19.992 35.649 1.00 66.19 112 PRO A O 1
ATOM 848 N N . SER A 1 113 ? 4.514 -21.819 34.918 1.00 67.00 113 SER A N 1
ATOM 849 C CA . SER A 1 113 ? 3.571 -21.960 36.039 1.00 67.00 113 SER A CA 1
ATOM 850 C C . SER A 1 113 ? 4.264 -22.227 37.368 1.00 67.00 113 SER A C 1
ATOM 852 O O . SER A 1 113 ? 5.341 -22.863 37.349 1.00 67.00 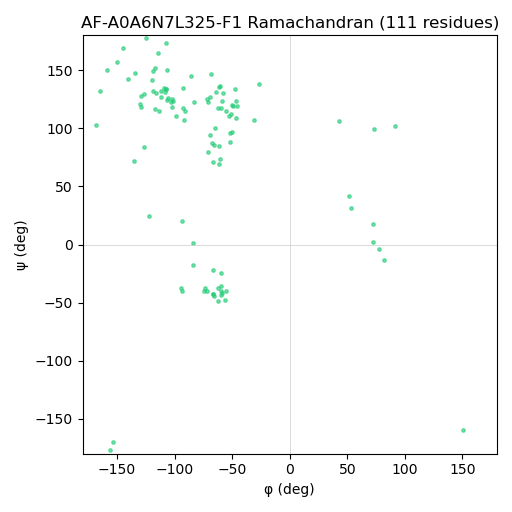113 SER A O 1
#

Sequence (113 aa):
MLKHLPPAQEPTGAPSTGSASYSTEATPRPIVIKCMGRRYRATGADGTLTITDVTDITRPVPLGTAHPDGAGTWQVRTARRSCRTPARDLPDAIALLHEIAWPTRTLWPQAPS

Mean predicted aligned error: 14.45 Å